Protein AF-A0A8T0D0M8-F1 (afdb_monomer_lite)

Sequence (121 aa):
MITVATAIHWFNIPTPLPNRSSASPEGVIAVWTYKDMMGVNPEVEQVSRRLHEICRPYWKPGVQYAFEEYRNLPFPFESVGLGCEGQTVEPEMPKEMSLETFLGVQRTSSGGQAEWLGPVD

Radius of gyration: 16.68 Å; chains: 1; bounding box: 33×36×47 Å

Foldseek 3Di:
DAEAELCPLVDPADVVRPPDDPADPPDDYYYWYDAQDDCDDPVVVVVSVVLCVQLVVQDDPSCVCRNVGVLQPNFPDDDPPQATRNGHDDDDDDDDDDPVVVVVVVCVDSSNVCVVVDHDD

Structure (mmCIF, N/CA/C/O backbone):
data_AF-A0A8T0D0M8-F1
#
_entry.id   AF-A0A8T0D0M8-F1
#
loop_
_atom_site.group_PDB
_atom_site.id
_atom_site.type_symbol
_atom_site.label_atom_id
_atom_site.label_alt_id
_atom_site.label_comp_id
_atom_site.label_asym_id
_atom_site.label_entity_id
_atom_site.label_seq_id
_atom_site.pdbx_PDB_ins_code
_atom_site.Cartn_x
_atom_site.Cartn_y
_atom_site.Cartn_z
_atom_site.occupancy
_atom_site.B_iso_or_equiv
_atom_site.auth_seq_id
_atom_site.auth_comp_id
_atom_site.auth_asym_id
_atom_site.auth_atom_id
_atom_site.pdbx_PDB_model_num
ATOM 1 N N . MET A 1 1 ? -2.250 5.457 20.141 1.00 84.44 1 MET A N 1
ATOM 2 C CA . MET A 1 1 ? -2.429 5.253 18.690 1.00 84.44 1 MET A CA 1
ATOM 3 C C . MET A 1 1 ? -1.620 4.041 18.273 1.00 84.44 1 MET A C 1
ATOM 5 O O . MET A 1 1 ? -0.484 3.920 18.716 1.00 84.44 1 MET A O 1
ATOM 9 N N . ILE A 1 2 ? -2.204 3.160 17.466 1.00 88.81 2 ILE A N 1
ATOM 10 C CA . ILE A 1 2 ? -1.535 2.013 16.845 1.00 88.81 2 ILE A CA 1
ATOM 11 C C . ILE A 1 2 ? -1.495 2.271 15.341 1.00 88.81 2 ILE A C 1
ATOM 13 O O . ILE A 1 2 ? -2.513 2.626 14.753 1.00 88.81 2 ILE A O 1
ATOM 17 N N . THR A 1 3 ? -0.336 2.098 14.715 1.00 92.00 3 THR A N 1
ATOM 18 C CA . THR A 1 3 ? -0.179 2.227 13.264 1.00 92.00 3 THR A CA 1
ATOM 19 C C . THR A 1 3 ? 0.399 0.943 12.689 1.00 92.00 3 THR A C 1
ATOM 21 O O . THR A 1 3 ? 1.378 0.407 13.203 1.00 92.00 3 THR A O 1
ATOM 24 N N . VAL A 1 4 ? -0.202 0.448 11.608 1.00 92.62 4 VAL A N 1
ATOM 25 C CA . VAL A 1 4 ? 0.324 -0.682 10.837 1.00 92.62 4 VAL A CA 1
ATOM 26 C C . VAL A 1 4 ? 0.531 -0.220 9.400 1.00 92.62 4 VAL A C 1
ATOM 28 O O . VAL A 1 4 ? -0.405 -0.158 8.604 1.00 92.62 4 VAL A O 1
ATOM 31 N N . ALA A 1 5 ? 1.774 0.136 9.088 1.00 92.88 5 ALA A N 1
ATOM 32 C CA . ALA A 1 5 ? 2.194 0.588 7.769 1.00 92.88 5 ALA A CA 1
ATOM 33 C C . ALA A 1 5 ? 2.628 -0.617 6.931 1.00 92.88 5 ALA A C 1
ATOM 35 O O . ALA A 1 5 ? 3.617 -1.266 7.261 1.00 92.88 5 ALA A O 1
ATOM 36 N N . THR A 1 6 ? 1.855 -0.937 5.891 1.00 91.75 6 THR A N 1
ATOM 37 C CA . THR A 1 6 ? 2.174 -1.916 4.834 1.00 91.75 6 THR A CA 1
ATOM 38 C C . THR A 1 6 ? 2.486 -3.332 5.331 1.00 91.75 6 THR A C 1
ATOM 40 O O . THR A 1 6 ? 3.120 -4.098 4.616 1.00 91.75 6 THR A O 1
ATOM 43 N N . ALA A 1 7 ? 2.082 -3.691 6.555 1.00 91.25 7 ALA A N 1
ATOM 44 C CA . ALA A 1 7 ? 2.517 -4.940 7.187 1.00 91.25 7 ALA A CA 1
ATOM 45 C C . ALA A 1 7 ? 1.388 -5.828 7.718 1.00 91.25 7 ALA A C 1
ATOM 47 O O . ALA A 1 7 ? 1.655 -6.964 8.104 1.00 91.25 7 ALA A O 1
ATOM 48 N N . ILE A 1 8 ? 0.135 -5.353 7.738 1.00 89.81 8 ILE A N 1
ATOM 49 C CA . ILE A 1 8 ? -0.949 -6.094 8.403 1.00 89.81 8 ILE A CA 1
ATOM 50 C C . ILE A 1 8 ? -1.164 -7.477 7.780 1.00 89.81 8 ILE A C 1
ATOM 52 O O . ILE A 1 8 ? -1.449 -8.434 8.487 1.00 89.81 8 ILE A O 1
ATOM 56 N N . HIS A 1 9 ? -0.916 -7.606 6.477 1.00 87.44 9 HIS A N 1
ATOM 57 C CA . HIS A 1 9 ? -1.024 -8.854 5.731 1.00 87.44 9 HIS A CA 1
ATOM 58 C C . HIS A 1 9 ? -0.011 -9.943 6.132 1.00 87.44 9 HIS A C 1
ATOM 60 O O . HIS A 1 9 ? -0.176 -11.098 5.740 1.00 87.44 9 HIS A O 1
ATOM 66 N N . TRP A 1 10 ? 1.029 -9.606 6.904 1.00 87.12 10 TRP A N 1
ATOM 67 C CA . TRP A 1 10 ? 1.948 -10.588 7.490 1.00 87.12 10 TRP A CA 1
ATOM 68 C C . TRP A 1 10 ? 1.446 -11.157 8.815 1.00 87.12 10 TRP A C 1
ATOM 70 O O . TRP A 1 10 ? 1.994 -12.147 9.301 1.00 87.12 10 TRP A O 1
ATOM 80 N N . PHE A 1 11 ? 0.451 -10.523 9.437 1.00 86.25 11 PHE A N 1
ATOM 81 C CA . PHE A 1 11 ? -0.036 -10.946 10.740 1.00 86.25 11 PHE A CA 1
ATOM 82 C C . PHE A 1 11 ? -0.949 -12.157 10.577 1.00 86.25 11 PHE A C 1
ATOM 84 O O . PHE A 1 11 ? -1.693 -12.277 9.604 1.00 86.25 11 PHE A O 1
ATOM 91 N N . ASN A 1 12 ? -0.935 -13.041 11.573 1.00 77.62 12 ASN A N 1
ATOM 92 C CA . ASN A 1 12 ? -1.962 -14.065 11.692 1.00 77.62 12 ASN A CA 1
ATOM 93 C C . ASN A 1 12 ? -3.242 -13.399 12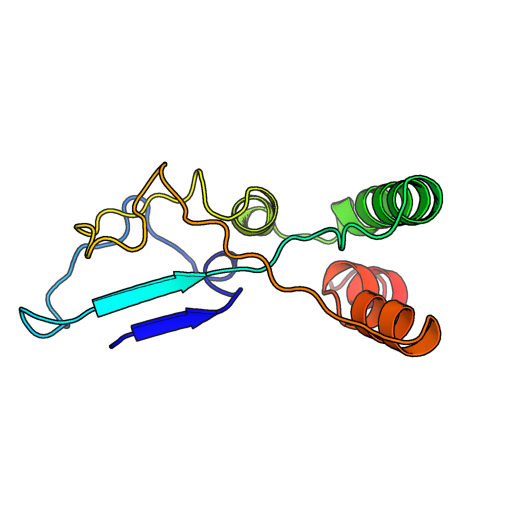.210 1.00 77.62 12 ASN A C 1
ATOM 95 O O . ASN A 1 12 ? -3.507 -13.409 13.410 1.00 77.62 12 ASN A O 1
ATOM 99 N N . ILE A 1 13 ? -3.963 -12.725 11.315 1.00 67.88 13 ILE A N 1
ATOM 100 C CA . ILE A 1 13 ? -5.195 -12.002 11.619 1.00 67.88 13 ILE A CA 1
ATOM 101 C C . ILE A 1 13 ? -6.300 -13.035 11.875 1.00 67.88 13 ILE A C 1
ATOM 103 O O . ILE A 1 13 ? -6.735 -13.689 10.925 1.00 67.88 13 ILE A O 1
ATOM 107 N N . PRO A 1 14 ? -6.798 -13.199 13.117 1.00 65.44 14 PRO A N 1
ATOM 108 C CA . PRO A 1 14 ? -8.043 -13.923 13.318 1.00 65.44 14 PRO A CA 1
ATOM 109 C C . PRO A 1 14 ? -9.136 -13.152 12.577 1.00 65.44 14 PRO A C 1
ATOM 111 O O . PRO A 1 14 ? -9.169 -11.926 12.654 1.00 65.44 14 PRO A O 1
ATOM 114 N N . THR A 1 15 ? -10.008 -13.837 11.844 1.00 61.12 15 THR A N 1
ATOM 115 C CA . THR A 1 15 ? -11.163 -13.201 11.200 1.00 61.12 15 THR A CA 1
ATOM 116 C C . THR A 1 15 ? -12.425 -13.512 12.013 1.00 61.12 15 THR A C 1
ATOM 118 O O . THR A 1 15 ? -12.747 -14.694 12.157 1.00 61.12 15 THR A O 1
ATOM 121 N N . PRO A 1 16 ? -13.144 -12.500 12.545 1.00 61.84 16 PRO A N 1
ATOM 122 C CA . PRO A 1 16 ? -12.819 -11.066 12.528 1.00 61.84 16 PRO A CA 1
ATOM 123 C C . PRO A 1 16 ? -11.691 -10.694 13.509 1.00 61.84 16 PRO A C 1
ATOM 125 O O . PRO A 1 16 ? -11.490 -11.378 14.519 1.00 61.84 16 PRO A O 1
ATOM 128 N N . LEU A 1 17 ? -10.979 -9.591 13.218 1.00 67.31 17 LEU A N 1
ATOM 129 C CA . LEU A 1 17 ? -9.958 -9.037 14.115 1.00 67.31 17 LEU A CA 1
ATOM 130 C C . LEU A 1 17 ? -10.574 -8.863 15.511 1.00 67.31 17 LEU A C 1
ATOM 132 O O . LEU A 1 17 ? -11.658 -8.286 15.626 1.00 67.31 17 LEU A O 1
ATOM 136 N N . PRO A 1 18 ? -9.931 -9.349 16.584 1.00 62.25 18 PRO A N 1
ATOM 137 C CA . PRO A 1 18 ? -10.496 -9.197 17.911 1.00 62.25 18 PRO A CA 1
ATOM 138 C C . PRO A 1 18 ? -10.603 -7.705 18.241 1.00 62.25 18 PRO A C 1
ATOM 140 O O . PRO A 1 18 ? -9.595 -7.008 18.334 1.00 62.25 18 PRO A O 1
ATOM 143 N N . ASN A 1 19 ? -11.826 -7.231 18.478 1.00 61.25 19 ASN A N 1
ATOM 144 C CA . ASN A 1 19 ? -12.131 -5.885 18.971 1.00 61.25 19 ASN A CA 1
ATOM 145 C C . ASN A 1 19 ? -11.707 -5.702 20.449 1.00 61.25 19 ASN A C 1
ATOM 147 O O . ASN A 1 19 ? -12.442 -5.160 21.268 1.00 61.25 19 ASN A O 1
ATOM 151 N N . ARG A 1 20 ? -10.569 -6.258 20.876 1.00 61.12 20 ARG A N 1
ATOM 152 C CA . ARG A 1 20 ? -10.304 -6.467 22.304 1.00 61.12 20 ARG A CA 1
ATOM 153 C C . ARG A 1 20 ? -9.480 -5.358 22.952 1.00 61.12 20 ARG A C 1
ATOM 155 O O . ARG A 1 20 ? -8.265 -5.302 22.812 1.00 61.12 20 ARG A O 1
ATOM 162 N N . SER A 1 21 ? -10.192 -4.558 23.749 1.00 52.94 21 SER A N 1
ATOM 163 C CA . SER A 1 21 ? -10.025 -4.303 25.199 1.00 52.94 21 SER A CA 1
ATOM 164 C C . SER A 1 21 ? -8.699 -3.803 25.793 1.00 52.94 21 SER A C 1
ATOM 166 O O . SER A 1 21 ? -8.715 -3.401 26.953 1.00 52.94 21 SER A O 1
ATOM 168 N N . SER A 1 22 ? -7.562 -3.845 25.094 1.00 56.50 22 SER A N 1
ATOM 169 C CA . SER A 1 22 ? -6.278 -3.321 25.603 1.00 56.50 22 SER A CA 1
ATOM 170 C C . SER A 1 22 ? -5.980 -1.893 25.143 1.00 56.50 22 SER A C 1
ATOM 172 O O . SER A 1 22 ? -5.085 -1.243 25.684 1.00 56.50 22 SER A O 1
ATOM 174 N N . ALA A 1 23 ? -6.730 -1.390 24.161 1.00 60.41 23 ALA A N 1
ATOM 175 C CA . ALA A 1 23 ? -6.710 0.013 23.795 1.00 60.41 23 ALA A CA 1
ATOM 176 C C . ALA A 1 23 ? -7.520 0.825 24.816 1.00 60.41 23 ALA A C 1
ATOM 178 O O . ALA A 1 23 ? -8.576 0.392 25.276 1.00 60.41 23 ALA A O 1
ATOM 179 N N . SER A 1 24 ? -7.018 2.017 25.151 1.00 65.94 24 SER A N 1
ATOM 180 C CA . SER A 1 24 ? -7.812 3.060 25.812 1.00 65.94 24 SER A CA 1
ATOM 181 C C . SER A 1 24 ? -9.166 3.220 25.096 1.00 65.94 24 SER A C 1
ATOM 183 O O . SER A 1 24 ? -9.193 3.044 23.875 1.00 65.94 24 SER A O 1
ATOM 185 N N . PRO A 1 25 ? -10.258 3.593 25.792 1.00 70.12 25 PRO A N 1
ATOM 186 C CA . PRO A 1 25 ? -11.563 3.865 25.175 1.00 70.12 25 PRO A CA 1
ATOM 187 C C . PRO A 1 25 ? -11.519 4.802 23.953 1.00 70.12 25 PRO A C 1
ATOM 189 O O . PRO A 1 25 ? -12.397 4.734 23.104 1.00 70.12 25 PRO A O 1
ATOM 192 N N . GLU A 1 26 ? -10.481 5.637 23.840 1.00 78.69 26 GLU A N 1
ATOM 193 C CA . GLU A 1 26 ? -10.262 6.596 22.742 1.00 78.69 26 GLU A CA 1
ATOM 194 C C . GLU A 1 26 ? -9.085 6.206 21.818 1.00 78.69 26 GLU A C 1
ATOM 196 O O . GLU A 1 26 ? -8.520 7.022 21.089 1.00 78.69 26 GLU A O 1
ATOM 201 N N . GLY A 1 27 ? -8.622 4.958 21.888 1.00 85.06 27 GLY A N 1
ATOM 202 C CA . GLY A 1 27 ? -7.477 4.488 21.121 1.00 85.06 27 GLY A CA 1
ATOM 203 C C . GLY A 1 27 ? -7.775 4.382 19.624 1.00 85.06 27 GLY A C 1
ATOM 204 O O . GLY A 1 27 ? -8.624 3.604 19.212 1.00 85.06 27 GLY A O 1
ATOM 205 N N . VAL A 1 28 ? -7.004 5.095 18.798 1.00 88.50 28 VAL A N 1
ATOM 206 C CA . VAL A 1 28 ? -7.074 4.986 17.329 1.00 88.50 28 VAL A CA 1
ATOM 207 C C . VAL A 1 28 ? -6.111 3.919 16.808 1.00 88.50 28 VAL A C 1
ATOM 209 O O . VAL A 1 28 ? -4.935 3.900 17.199 1.00 88.50 28 VAL A O 1
ATOM 212 N N . ILE A 1 29 ? -6.595 3.083 15.887 1.00 89.69 29 ILE A N 1
ATOM 213 C CA . ILE A 1 29 ? -5.786 2.220 15.023 1.00 89.69 29 ILE A CA 1
ATOM 214 C C . ILE A 1 29 ? -5.865 2.717 13.575 1.00 89.69 29 ILE A C 1
ATOM 216 O O . ILE A 1 29 ? -6.949 2.959 13.056 1.00 89.69 29 ILE A O 1
ATOM 220 N N . ALA A 1 30 ? -4.712 2.863 12.927 1.00 92.56 30 ALA A N 1
ATOM 221 C CA . ALA A 1 30 ? -4.606 3.227 11.520 1.00 92.56 30 ALA A CA 1
ATOM 222 C C . ALA A 1 30 ? -3.808 2.160 10.766 1.00 92.56 30 ALA A C 1
ATOM 224 O O . ALA A 1 30 ? -2.673 1.839 11.126 1.00 92.56 30 ALA A O 1
ATOM 225 N N . VAL A 1 31 ? -4.399 1.621 9.705 1.00 94.00 31 VAL A N 1
ATOM 226 C CA . VAL A 1 31 ? -3.786 0.615 8.836 1.00 94.00 31 VAL A CA 1
ATOM 227 C C . VAL A 1 31 ? -3.745 1.191 7.435 1.00 94.00 31 VAL A C 1
ATOM 229 O O . VAL A 1 31 ? -4.759 1.672 6.941 1.00 94.00 31 VAL A O 1
ATOM 232 N N . TRP A 1 32 ? -2.577 1.175 6.802 1.00 94.75 32 TRP A N 1
ATOM 233 C CA . TRP A 1 32 ? -2.417 1.791 5.489 1.00 94.75 32 TRP A CA 1
ATOM 234 C C . TRP A 1 32 ? -1.373 1.070 4.648 1.00 94.75 32 TRP A C 1
ATOM 236 O O . TRP A 1 32 ? -0.473 0.406 5.168 1.00 94.75 32 TRP A O 1
ATOM 246 N N . THR A 1 33 ? -1.523 1.170 3.334 1.00 94.12 33 THR A N 1
ATOM 247 C CA . THR A 1 33 ? -0.558 0.689 2.348 1.00 94.12 33 THR A CA 1
ATOM 248 C C . THR A 1 33 ? -0.372 1.741 1.263 1.00 94.12 33 THR A C 1
ATOM 250 O O . THR A 1 33 ? -1.121 2.713 1.197 1.00 94.12 33 THR A O 1
ATOM 253 N N . TYR A 1 34 ? 0.636 1.550 0.426 1.00 90.94 34 TYR A N 1
ATOM 254 C CA . TYR A 1 34 ? 0.746 2.210 -0.867 1.00 90.94 34 TYR A CA 1
ATOM 255 C C . TYR A 1 34 ? 0.303 1.251 -1.979 1.00 90.94 34 TYR A C 1
ATOM 257 O O . TYR A 1 34 ? 0.200 0.041 -1.753 1.00 90.94 34 TYR A O 1
ATOM 265 N N . LYS A 1 35 ? 0.037 1.799 -3.171 1.00 88.19 35 LYS A N 1
ATOM 266 C CA . LYS A 1 35 ? -0.294 1.015 -4.367 1.00 88.19 35 LYS A CA 1
ATOM 267 C C . LYS A 1 35 ? 0.894 0.159 -4.785 1.00 88.19 35 LYS A C 1
ATOM 269 O O . LYS A 1 35 ? 2.025 0.638 -4.794 1.00 88.19 35 LYS A O 1
ATOM 274 N N . ASP A 1 36 ? 0.610 -1.077 -5.174 1.00 84.38 36 ASP A N 1
ATOM 275 C CA . ASP A 1 36 ? 1.620 -2.008 -5.680 1.00 84.38 36 ASP A CA 1
ATOM 276 C C . ASP A 1 36 ? 2.317 -1.481 -6.946 1.00 84.38 36 ASP A C 1
ATOM 278 O O . ASP A 1 36 ? 3.536 -1.552 -7.082 1.00 84.38 36 ASP A O 1
ATOM 282 N N . MET A 1 37 ? 1.550 -0.862 -7.848 1.00 86.94 37 MET A N 1
ATOM 283 C CA . MET A 1 37 ? 2.074 -0.286 -9.084 1.00 86.94 37 MET A CA 1
ATOM 284 C C . MET A 1 37 ? 2.132 1.237 -8.997 1.00 86.94 37 MET A C 1
ATOM 286 O O . MET A 1 37 ? 1.118 1.909 -8.800 1.00 86.94 37 MET A O 1
ATOM 290 N N . MET A 1 38 ? 3.329 1.788 -9.204 1.00 85.75 38 MET A N 1
ATOM 291 C CA . MET A 1 38 ? 3.511 3.223 -9.406 1.00 85.75 38 MET A CA 1
ATOM 292 C C . MET A 1 38 ? 2.978 3.584 -10.798 1.00 85.75 38 MET A C 1
ATOM 294 O O . MET A 1 38 ? 3.531 3.143 -11.806 1.00 85.75 38 MET A O 1
ATOM 298 N N . GLY A 1 39 ? 1.890 4.352 -10.863 1.00 86.94 39 GLY A N 1
ATOM 299 C CA . GLY A 1 39 ? 1.347 4.861 -12.125 1.00 86.94 39 GLY A CA 1
ATOM 300 C C . GLY A 1 39 ? 2.304 5.882 -12.738 1.00 86.94 39 GLY A C 1
ATOM 301 O O . GLY A 1 39 ? 2.388 7.008 -12.255 1.00 86.94 39 GLY A O 1
ATOM 302 N N . VAL A 1 40 ? 3.054 5.473 -13.766 1.00 90.69 40 VAL A N 1
ATOM 303 C CA . VAL A 1 40 ? 4.055 6.312 -14.453 1.00 90.69 40 VAL A CA 1
ATOM 304 C C . VAL A 1 40 ? 3.585 6.645 -15.868 1.00 90.69 40 VAL A C 1
ATOM 306 O O . VAL A 1 40 ? 3.356 7.806 -16.193 1.00 90.69 40 VAL A O 1
ATOM 309 N N . ASN A 1 41 ? 3.461 5.622 -16.715 1.00 92.44 41 ASN A N 1
ATOM 310 C CA . ASN A 1 41 ? 2.918 5.673 -18.072 1.00 92.44 41 ASN A CA 1
ATOM 311 C C . ASN A 1 41 ? 2.572 4.238 -18.539 1.00 92.44 41 ASN A C 1
ATOM 313 O O . ASN A 1 41 ? 3.006 3.272 -17.895 1.00 92.44 41 ASN A O 1
ATOM 317 N N . PRO A 1 42 ? 1.821 4.066 -19.645 1.00 94.88 42 PRO A N 1
ATOM 318 C CA . PRO A 1 42 ? 1.368 2.748 -20.095 1.00 94.88 42 PRO A CA 1
ATOM 319 C C . PRO A 1 42 ? 2.492 1.732 -20.357 1.00 94.88 42 PRO A C 1
ATOM 321 O O . PRO A 1 42 ? 2.321 0.543 -20.079 1.00 94.88 42 PRO A O 1
ATOM 324 N N . GLU A 1 43 ? 3.638 2.176 -20.875 1.00 94.12 43 GLU A N 1
ATOM 325 C CA . GLU A 1 43 ? 4.781 1.322 -21.202 1.00 94.12 43 GLU A CA 1
ATOM 326 C C . GLU A 1 43 ? 5.450 0.761 -19.941 1.00 94.12 43 GLU A C 1
ATOM 328 O O . GLU A 1 43 ? 5.690 -0.445 -19.841 1.00 94.12 43 GLU A O 1
ATOM 333 N N . VAL A 1 44 ? 5.713 1.616 -18.949 1.00 91.44 44 VAL A N 1
ATOM 334 C CA . VAL A 1 44 ? 6.290 1.204 -17.661 1.00 91.44 44 VAL A CA 1
ATOM 335 C C . VAL A 1 44 ? 5.316 0.302 -16.912 1.00 91.44 44 VAL A C 1
ATOM 337 O O . VAL A 1 44 ? 5.719 -0.732 -16.384 1.00 91.44 44 VAL A O 1
ATOM 340 N N . GLU A 1 45 ? 4.025 0.628 -16.917 1.00 91.69 45 GLU A N 1
ATOM 341 C CA . GLU A 1 45 ? 3.000 -0.208 -16.293 1.00 91.69 45 GLU A CA 1
ATOM 342 C C . GLU A 1 45 ? 2.916 -1.605 -16.916 1.00 91.69 45 GLU A C 1
ATOM 344 O O . GLU A 1 45 ? 2.717 -2.593 -16.207 1.00 91.69 45 GLU A O 1
ATOM 349 N N . GLN A 1 46 ? 3.083 -1.721 -18.237 1.00 94.25 46 GLN A N 1
ATOM 350 C CA . GLN A 1 46 ? 3.108 -3.018 -18.906 1.00 94.25 46 GLN A CA 1
ATOM 351 C C . GLN A 1 46 ? 4.276 -3.883 -18.416 1.00 94.25 46 GLN A C 1
ATOM 353 O O . GLN A 1 46 ? 4.090 -5.075 -18.155 1.00 94.25 46 GLN A O 1
ATOM 358 N N . VAL A 1 47 ? 5.463 -3.293 -18.263 1.00 92.44 47 VAL A N 1
ATOM 359 C CA . VAL A 1 47 ? 6.643 -3.995 -17.740 1.00 92.44 47 VAL A CA 1
ATOM 360 C C . VAL A 1 47 ? 6.447 -4.365 -16.268 1.00 92.44 47 VAL A C 1
ATOM 362 O O . VAL A 1 47 ? 6.710 -5.509 -15.895 1.00 92.44 47 VAL A O 1
ATOM 365 N N . SER A 1 48 ? 5.911 -3.456 -15.451 1.00 90.19 48 SER A N 1
ATOM 366 C CA . SER A 1 48 ? 5.599 -3.710 -14.038 1.00 90.19 48 SER A CA 1
ATOM 367 C C . SER A 1 48 ? 4.602 -4.857 -13.862 1.00 90.19 48 SER A C 1
ATOM 369 O O . SER A 1 48 ? 4.834 -5.734 -13.035 1.00 90.19 48 SER A O 1
ATOM 371 N N . ARG A 1 49 ? 3.547 -4.933 -14.689 1.00 91.94 49 ARG A N 1
ATOM 372 C CA . ARG A 1 49 ? 2.604 -6.069 -14.694 1.00 91.94 49 ARG A CA 1
ATOM 373 C C . ARG A 1 49 ? 3.285 -7.397 -15.018 1.00 91.94 49 ARG A C 1
ATOM 375 O O . ARG A 1 49 ? 2.973 -8.414 -14.408 1.00 91.94 49 ARG A O 1
ATOM 382 N N . ARG A 1 50 ? 4.230 -7.408 -15.962 1.00 92.69 50 ARG A N 1
ATOM 383 C CA . ARG A 1 50 ? 4.991 -8.622 -16.286 1.00 92.69 50 ARG A CA 1
ATOM 384 C C . ARG A 1 50 ? 5.866 -9.065 -15.113 1.00 92.69 50 ARG A C 1
ATOM 386 O O . ARG A 1 50 ? 5.894 -10.253 -14.812 1.00 92.69 50 ARG A O 1
ATOM 393 N N . LEU A 1 51 ? 6.554 -8.126 -14.462 1.00 89.19 51 LEU A N 1
ATOM 394 C CA . LEU A 1 51 ? 7.351 -8.409 -13.267 1.00 89.19 51 LEU A CA 1
ATOM 395 C C . LEU A 1 51 ? 6.471 -8.928 -12.120 1.00 89.19 51 LEU A C 1
ATOM 397 O O . LEU A 1 51 ? 6.829 -9.901 -11.468 1.00 89.19 51 LEU A O 1
ATOM 401 N N . HIS A 1 52 ? 5.293 -8.334 -11.923 1.00 90.19 52 HIS A N 1
ATOM 402 C CA . HIS A 1 52 ? 4.308 -8.777 -10.938 1.00 90.19 52 HIS A CA 1
ATOM 403 C C . HIS A 1 52 ? 3.922 -10.254 -11.141 1.00 90.19 52 HIS A C 1
ATOM 405 O O . HIS A 1 52 ? 4.009 -11.046 -10.207 1.00 90.19 52 HIS A O 1
ATOM 411 N N . GLU A 1 53 ? 3.581 -10.674 -12.366 1.00 91.88 53 GLU A N 1
ATOM 412 C CA . GLU A 1 53 ? 3.256 -12.086 -12.627 1.00 91.88 53 GLU A CA 1
ATOM 413 C C . GLU A 1 53 ? 4.444 -13.038 -12.412 1.00 91.88 53 GLU A C 1
ATOM 415 O O . GL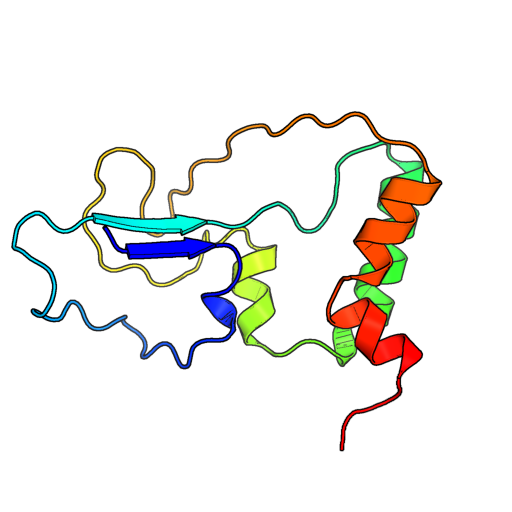U A 1 53 ? 4.237 -14.168 -11.973 1.00 91.88 53 GLU A O 1
ATOM 420 N N . ILE A 1 54 ? 5.681 -12.595 -12.670 1.00 91.31 54 ILE A N 1
ATOM 421 C CA . ILE A 1 54 ? 6.893 -13.384 -12.386 1.00 91.31 54 ILE A CA 1
ATOM 422 C C . ILE A 1 54 ? 7.087 -13.561 -10.873 1.00 91.31 54 ILE A C 1
ATOM 424 O O . ILE A 1 54 ? 7.391 -14.660 -10.417 1.00 91.31 54 ILE A O 1
ATOM 428 N N . CYS A 1 55 ? 6.858 -12.504 -10.091 1.00 89.06 55 CYS A N 1
ATOM 429 C CA . CYS A 1 55 ? 6.985 -12.514 -8.634 1.00 89.06 55 CYS A CA 1
ATOM 430 C C . CYS A 1 55 ? 5.854 -13.277 -7.921 1.00 89.06 55 CYS A C 1
ATOM 432 O O . CYS A 1 55 ? 6.008 -13.682 -6.766 1.00 89.06 55 CYS A O 1
ATOM 434 N N . ARG A 1 56 ? 4.717 -13.483 -8.593 1.00 89.50 56 ARG A N 1
ATOM 435 C CA . ARG A 1 56 ? 3.495 -14.051 -8.013 1.00 89.50 56 ARG A CA 1
ATOM 436 C C . ARG A 1 56 ? 3.669 -15.362 -7.239 1.00 89.50 56 ARG A C 1
ATOM 438 O O . ARG A 1 56 ? 3.074 -15.470 -6.165 1.00 89.50 56 ARG A O 1
ATOM 445 N N . PRO A 1 57 ? 4.460 -16.347 -7.706 1.00 89.88 57 PRO A N 1
ATOM 446 C CA . PRO A 1 57 ? 4.658 -17.603 -6.982 1.00 89.88 57 PRO A CA 1
ATOM 447 C C . PRO A 1 57 ? 5.353 -17.445 -5.622 1.00 89.88 57 PRO A C 1
ATOM 449 O O . PRO A 1 57 ? 5.256 -18.342 -4.791 1.00 89.88 57 PRO A O 1
ATOM 452 N N . TYR A 1 58 ? 6.046 -16.327 -5.385 1.00 86.38 58 TYR A N 1
ATOM 453 C CA . TYR A 1 58 ? 6.828 -16.097 -4.167 1.00 86.38 58 TYR A CA 1
ATOM 454 C C . TYR A 1 58 ? 6.041 -15.406 -3.050 1.00 86.38 58 TYR A C 1
ATOM 456 O O . TYR A 1 58 ? 6.543 -15.252 -1.934 1.00 86.38 58 TYR A O 1
ATOM 464 N N . TRP A 1 59 ? 4.812 -14.961 -3.315 1.00 87.38 59 TRP A N 1
ATOM 465 C CA . TRP A 1 59 ? 4.037 -14.243 -2.316 1.00 87.38 59 TRP A CA 1
ATOM 466 C C . TRP A 1 59 ? 3.215 -15.155 -1.416 1.00 87.38 59 TRP A C 1
ATOM 468 O O . TRP A 1 59 ? 2.592 -16.124 -1.848 1.00 87.38 59 TRP A O 1
ATOM 478 N N . LYS A 1 60 ? 3.140 -14.780 -0.136 1.00 85.31 60 LYS A N 1
ATOM 479 C CA . LYS A 1 60 ? 2.206 -15.408 0.801 1.00 85.31 60 LYS A CA 1
ATOM 480 C C . LYS A 1 60 ? 0.769 -14.970 0.489 1.00 85.31 60 LYS A C 1
ATOM 482 O O . LYS A 1 60 ? 0.573 -13.815 0.114 1.00 85.31 60 LYS A O 1
ATOM 487 N N . PRO A 1 61 ? -0.245 -15.817 0.753 1.00 83.88 61 PRO A N 1
ATOM 488 C CA . PRO A 1 61 ? -1.646 -15.507 0.450 1.00 83.88 61 PRO A CA 1
ATOM 489 C C . PRO A 1 61 ? -2.141 -14.160 0.997 1.00 83.88 61 PRO A C 1
ATOM 491 O O . PRO A 1 61 ? -2.915 -13.474 0.338 1.00 83.88 61 PRO A O 1
ATOM 494 N N . GLY A 1 62 ? -1.658 -13.743 2.174 1.00 86.12 62 GLY A N 1
ATOM 495 C CA . GLY A 1 62 ? -2.061 -12.480 2.795 1.00 86.12 62 GLY A CA 1
ATOM 496 C C . GLY A 1 62 ? -1.748 -11.234 1.959 1.00 86.12 62 GLY A C 1
ATOM 497 O O . GLY A 1 62 ? -2.457 -10.240 2.100 1.00 86.12 62 GLY A O 1
ATOM 498 N N . VAL A 1 63 ? -0.739 -11.273 1.071 1.00 89.88 63 VAL A N 1
ATOM 499 C CA . VAL A 1 63 ? -0.309 -10.103 0.277 1.00 89.88 63 VAL A CA 1
ATOM 500 C C . VAL A 1 63 ? -1.449 -9.509 -0.550 1.00 89.88 63 VAL A C 1
ATOM 502 O O . VAL A 1 63 ? -1.465 -8.306 -0.798 1.00 89.88 63 VAL A O 1
ATOM 505 N N . GLN A 1 64 ? -2.428 -10.337 -0.934 1.00 89.56 64 GLN A N 1
ATOM 506 C CA . GLN A 1 64 ? -3.567 -9.914 -1.738 1.00 89.56 64 GLN A CA 1
ATOM 507 C C . GLN A 1 64 ? -4.331 -8.765 -1.074 1.00 89.56 64 GLN A C 1
ATOM 509 O O . GLN A 1 64 ? -4.729 -7.833 -1.765 1.00 89.56 64 GLN A O 1
ATOM 514 N N . TYR A 1 65 ? -4.437 -8.749 0.260 1.00 91.50 65 TYR A N 1
ATOM 515 C CA . TYR A 1 65 ? -5.035 -7.620 0.970 1.00 91.50 65 TYR A CA 1
ATOM 516 C C . TYR A 1 65 ? -4.299 -6.306 0.695 1.00 91.50 65 TYR A C 1
ATOM 518 O O . TYR A 1 65 ? -4.949 -5.278 0.547 1.00 91.50 65 TYR A O 1
ATOM 526 N N . ALA A 1 66 ? -2.965 -6.314 0.621 1.00 91.94 66 ALA A N 1
ATOM 527 C CA . ALA A 1 66 ? -2.198 -5.107 0.317 1.00 91.94 66 ALA A CA 1
ATOM 528 C C . ALA A 1 66 ? -2.367 -4.672 -1.144 1.00 91.94 66 ALA A C 1
ATOM 530 O O . ALA A 1 66 ? -2.531 -3.482 -1.401 1.00 91.94 66 ALA A O 1
ATOM 531 N N . PHE A 1 67 ? -2.388 -5.617 -2.088 1.00 91.56 67 PHE A N 1
ATOM 532 C CA . PHE A 1 67 ? -2.602 -5.320 -3.511 1.00 91.56 67 PHE A CA 1
ATOM 533 C C . PHE A 1 67 ? -4.007 -4.810 -3.815 1.00 91.56 67 PHE A C 1
ATOM 535 O O . PHE A 1 67 ? -4.184 -3.956 -4.676 1.00 91.56 67 PHE A O 1
ATOM 542 N N . GLU A 1 68 ? -5.000 -5.274 -3.064 1.00 91.88 68 GLU A N 1
ATOM 543 C CA . GLU A 1 68 ? -6.368 -4.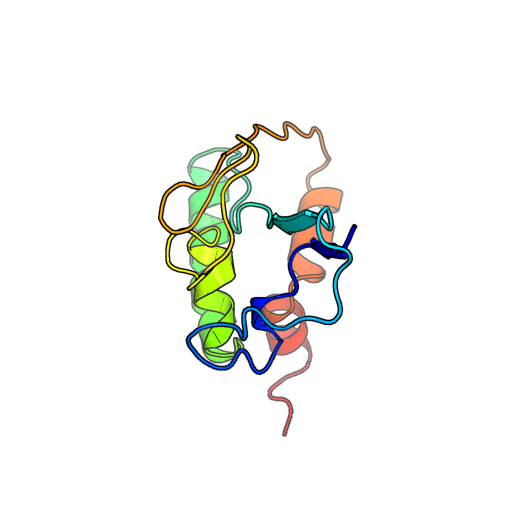756 -3.109 1.00 91.88 68 GLU A CA 1
ATOM 544 C C . GLU A 1 68 ? -6.541 -3.473 -2.278 1.00 91.88 68 GLU A C 1
ATOM 546 O O . GLU A 1 68 ? -7.664 -3.008 -2.075 1.00 91.88 68 GLU A O 1
ATOM 551 N N . GLU A 1 69 ? -5.435 -2.882 -1.812 1.00 92.56 69 GLU A N 1
ATOM 552 C CA . GLU A 1 69 ? -5.378 -1.631 -1.049 1.00 92.56 69 GLU A CA 1
ATOM 553 C C . GLU A 1 69 ? -6.218 -1.683 0.234 1.00 92.56 69 GLU A C 1
ATOM 555 O O . GLU A 1 69 ? -6.840 -0.705 0.635 1.00 92.56 69 GLU A O 1
ATOM 560 N N . TYR A 1 70 ? -6.261 -2.854 0.869 1.00 92.25 70 TYR A N 1
ATOM 561 C CA . TYR A 1 70 ? -7.042 -3.170 2.065 1.00 92.25 70 TYR A CA 1
ATOM 562 C C . TYR A 1 70 ? -8.559 -2.977 1.938 1.00 92.25 70 TYR A C 1
ATOM 564 O O . TYR A 1 70 ? -9.254 -3.039 2.949 1.00 92.25 70 TYR A O 1
ATOM 572 N N . ARG A 1 71 ? -9.108 -2.841 0.721 1.00 91.25 71 ARG A N 1
ATOM 573 C CA . ARG A 1 71 ? -10.562 -2.701 0.508 1.00 91.25 71 ARG A CA 1
ATOM 574 C C . ARG A 1 71 ? -11.360 -3.874 1.081 1.00 91.25 71 ARG A C 1
ATOM 576 O O . ARG A 1 71 ? -12.419 -3.663 1.661 1.00 91.25 71 ARG A O 1
ATOM 583 N N . ASN A 1 72 ? -10.818 -5.086 0.966 1.00 90.19 72 ASN A N 1
ATOM 584 C CA . ASN A 1 72 ? -11.450 -6.323 1.434 1.00 90.19 72 ASN A CA 1
ATOM 585 C C . ASN A 1 72 ? -10.903 -6.819 2.782 1.00 90.19 72 ASN A C 1
ATOM 587 O O . ASN A 1 72 ? -11.182 -7.950 3.174 1.00 90.19 72 ASN A O 1
ATOM 591 N N . LEU A 1 73 ? -10.086 -6.019 3.477 1.00 90.44 73 LEU A N 1
ATOM 592 C CA . LEU A 1 73 ? -9.537 -6.396 4.776 1.00 90.44 73 LEU A CA 1
ATOM 593 C C . LEU A 1 73 ? -10.651 -6.351 5.839 1.00 90.44 73 LEU A C 1
ATOM 595 O O . LEU A 1 73 ? -11.189 -5.268 6.068 1.00 90.44 73 LEU A O 1
ATOM 599 N N . PRO A 1 74 ? -10.955 -7.461 6.543 1.00 89.62 74 PRO A N 1
ATOM 600 C CA . PRO A 1 74 ? -11.893 -7.432 7.663 1.00 89.62 74 PRO A CA 1
ATOM 601 C C . PRO A 1 74 ? -11.383 -6.474 8.744 1.00 89.62 74 PRO A C 1
ATOM 603 O O . PRO A 1 74 ? -10.312 -6.696 9.318 1.00 89.62 74 PRO A O 1
ATOM 606 N N . PHE A 1 75 ? -12.126 -5.404 9.018 1.00 89.38 75 PHE A N 1
ATOM 607 C CA . PHE A 1 75 ? -11.672 -4.285 9.838 1.00 89.38 75 PHE A CA 1
ATOM 608 C C . PHE A 1 75 ? -12.816 -3.779 10.736 1.00 89.38 75 PHE A C 1
ATOM 610 O O . PHE A 1 75 ? -13.456 -2.769 10.443 1.00 89.38 75 PHE A O 1
ATOM 617 N N . PRO A 1 76 ? -13.064 -4.457 11.874 1.00 87.88 76 PRO A N 1
ATOM 618 C CA . PRO A 1 76 ? -14.238 -4.260 12.724 1.00 87.88 76 PRO A CA 1
ATOM 619 C C . PRO A 1 76 ? -14.076 -3.074 13.692 1.00 87.88 76 PRO A C 1
ATOM 621 O O . PRO A 1 76 ? -14.464 -3.159 14.859 1.00 87.88 76 PRO A O 1
ATOM 624 N N . PHE A 1 77 ? -13.452 -1.988 13.237 1.00 86.81 77 PHE A N 1
ATOM 625 C CA . PHE A 1 77 ? -13.263 -0.766 14.015 1.00 86.81 77 PHE A CA 1
ATOM 626 C C . PHE A 1 77 ? -14.160 0.343 13.472 1.00 86.81 77 PHE A C 1
ATOM 628 O O . PHE A 1 77 ? -14.350 0.475 12.263 1.00 86.81 77 PHE A O 1
ATOM 635 N N . GLU A 1 78 ? -14.706 1.149 14.379 1.00 88.62 78 GLU A N 1
ATOM 636 C CA . GLU A 1 78 ? -15.503 2.317 14.015 1.00 88.62 78 GLU A CA 1
ATOM 637 C C . GLU A 1 78 ? -14.638 3.349 13.276 1.00 88.62 78 GLU A C 1
ATOM 639 O O . GLU A 1 78 ? -13.478 3.578 13.631 1.00 88.62 78 GLU A O 1
ATOM 644 N N . SER A 1 79 ? -15.195 3.967 12.231 1.00 91.44 79 SER A N 1
ATOM 645 C CA . SER A 1 79 ? -14.470 4.989 11.477 1.00 91.44 79 SER A CA 1
ATOM 646 C C . SER A 1 79 ? -14.327 6.272 12.287 1.00 91.44 79 SER A C 1
ATOM 648 O O . SER A 1 79 ? -15.280 6.754 12.892 1.00 91.44 79 SER A O 1
ATOM 650 N N . VAL A 1 80 ? -13.157 6.896 12.180 1.00 90.56 80 VAL A N 1
ATOM 651 C CA . VAL A 1 80 ? -12.902 8.264 12.660 1.00 90.56 80 VAL A CA 1
ATOM 652 C C . VAL A 1 80 ? -12.980 9.305 11.532 1.00 90.56 80 VAL A C 1
ATOM 654 O O . VAL A 1 80 ? -12.468 10.411 11.670 1.00 90.56 80 VAL A O 1
ATOM 657 N N . GLY A 1 81 ? -13.577 8.949 10.386 1.00 90.69 81 GLY A N 1
ATOM 658 C CA . GLY A 1 81 ? -13.679 9.811 9.199 1.00 90.69 81 GLY A CA 1
ATOM 659 C C . GLY A 1 81 ? -12.526 9.670 8.198 1.00 90.69 81 GLY A C 1
ATOM 660 O O . GLY A 1 81 ? -12.495 10.385 7.201 1.00 90.69 81 GLY A O 1
ATOM 661 N N . LEU A 1 82 ? -11.595 8.737 8.432 1.00 89.81 82 LEU A N 1
ATOM 662 C CA . LEU A 1 82 ? -10.455 8.432 7.5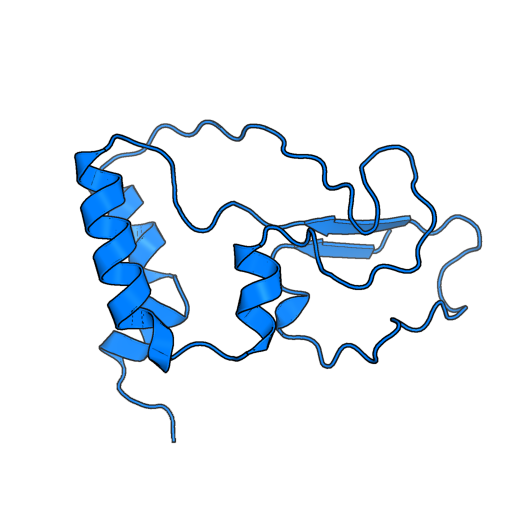55 1.00 89.81 82 LEU A CA 1
ATOM 663 C C . LEU A 1 82 ? -10.470 6.962 7.099 1.00 89.81 82 LEU A C 1
ATOM 665 O O . LEU A 1 82 ? -9.457 6.268 7.151 1.00 89.81 82 LEU A O 1
ATOM 669 N N . GLY A 1 83 ? -11.643 6.501 6.658 1.00 90.38 83 GLY A N 1
ATOM 670 C CA . GLY A 1 83 ? -11.873 5.163 6.109 1.00 90.38 83 GLY A CA 1
ATOM 671 C C . GLY A 1 83 ? -12.374 4.126 7.121 1.00 90.38 83 GLY A C 1
ATOM 672 O O . GLY A 1 83 ? -12.352 4.350 8.335 1.00 90.38 83 GLY A O 1
ATOM 673 N N . CYS A 1 84 ? -12.887 3.011 6.603 1.00 90.75 84 CYS A N 1
ATOM 674 C CA . CYS A 1 84 ? -13.311 1.811 7.331 1.00 90.75 84 CYS A CA 1
ATOM 675 C C . CYS A 1 84 ? -13.341 0.592 6.388 1.00 90.75 84 CYS A C 1
ATOM 677 O O . CYS A 1 84 ? -12.951 0.689 5.223 1.00 90.75 84 CYS A O 1
ATOM 679 N N . GLU A 1 85 ? -13.779 -0.565 6.892 1.00 90.56 85 GLU A N 1
ATOM 680 C CA . GLU A 1 85 ? -13.959 -1.777 6.084 1.00 90.56 85 GLU A CA 1
ATOM 681 C C . GLU A 1 85 ? -14.803 -1.498 4.826 1.00 90.56 85 GLU A C 1
ATOM 683 O O . GLU A 1 85 ? -15.883 -0.913 4.905 1.00 90.56 85 GLU A O 1
ATOM 688 N N . GLY A 1 86 ? -14.292 -1.880 3.650 1.00 89.62 86 GLY A N 1
ATOM 689 C CA . GLY A 1 86 ? -14.949 -1.638 2.360 1.00 89.62 86 GLY A CA 1
ATOM 690 C C . GLY A 1 86 ? -14.912 -0.187 1.855 1.00 89.62 86 GLY A C 1
ATOM 691 O O . GLY A 1 86 ? -15.286 0.061 0.710 1.00 89.62 86 GLY A O 1
ATOM 692 N N . GLN A 1 87 ? -14.454 0.773 2.665 1.00 91.12 87 GLN A N 1
ATOM 693 C CA . GLN A 1 87 ? -14.393 2.198 2.326 1.00 91.12 87 GLN A CA 1
ATOM 694 C C . GLN A 1 87 ? -13.024 2.769 2.693 1.00 91.12 87 GLN A C 1
ATOM 696 O O . GLN A 1 87 ? -12.846 3.429 3.719 1.00 91.12 87 GLN A O 1
ATOM 701 N N . THR A 1 88 ? -12.032 2.502 1.850 1.00 90.75 88 THR A N 1
ATOM 702 C CA . THR A 1 88 ? -10.677 3.029 2.025 1.00 90.75 88 THR A CA 1
ATOM 703 C C . THR A 1 88 ? -10.572 4.461 1.506 1.00 90.75 88 THR A C 1
ATOM 705 O O . THR A 1 88 ? -11.343 4.898 0.651 1.00 90.75 88 THR A O 1
ATOM 708 N N . VAL A 1 89 ? -9.614 5.214 2.046 1.00 91.69 89 VAL A N 1
ATOM 709 C CA . VAL A 1 89 ? -9.242 6.533 1.522 1.00 91.69 89 VAL A CA 1
ATOM 710 C C . VAL A 1 89 ? -7.990 6.356 0.672 1.00 91.69 89 VAL A C 1
ATOM 712 O O . VAL A 1 89 ? -7.023 5.749 1.126 1.00 91.69 89 VAL A O 1
ATOM 715 N N . GLU A 1 90 ? -8.002 6.906 -0.541 1.00 89.00 90 GLU A N 1
ATOM 716 C CA . GLU A 1 90 ? -6.880 6.854 -1.484 1.00 89.00 90 GLU A CA 1
ATOM 717 C C . GLU A 1 90 ? -6.216 8.235 -1.601 1.00 89.00 90 GLU A C 1
ATOM 719 O O . GLU A 1 90 ? -6.532 8.997 -2.516 1.00 89.00 90 GLU A O 1
ATOM 724 N N . PRO A 1 91 ? -5.319 8.614 -0.673 1.00 86.31 91 PRO A N 1
ATOM 725 C CA . PRO A 1 91 ? -4.556 9.842 -0.829 1.00 86.31 91 PRO A CA 1
ATOM 726 C C . PRO A 1 91 ? -3.571 9.706 -1.995 1.00 86.31 91 PRO A C 1
ATOM 728 O O . PRO A 1 91 ? -2.861 8.705 -2.123 1.00 86.31 91 PRO A O 1
ATOM 731 N N . GLU A 1 92 ? -3.480 10.742 -2.825 1.00 87.62 92 GLU A N 1
ATOM 732 C CA . GLU A 1 92 ? -2.429 10.825 -3.834 1.00 87.62 92 GLU A CA 1
ATOM 733 C C . GLU A 1 92 ? -1.067 11.055 -3.166 1.00 87.62 92 GLU A C 1
ATOM 735 O O . GLU A 1 92 ? -0.913 11.905 -2.288 1.00 87.62 92 GLU A O 1
ATOM 740 N N . MET A 1 93 ? -0.058 10.306 -3.610 1.00 89.50 93 MET A N 1
ATOM 741 C CA . MET A 1 93 ? 1.328 10.459 -3.162 1.00 89.50 93 MET A CA 1
ATOM 742 C C . MET A 1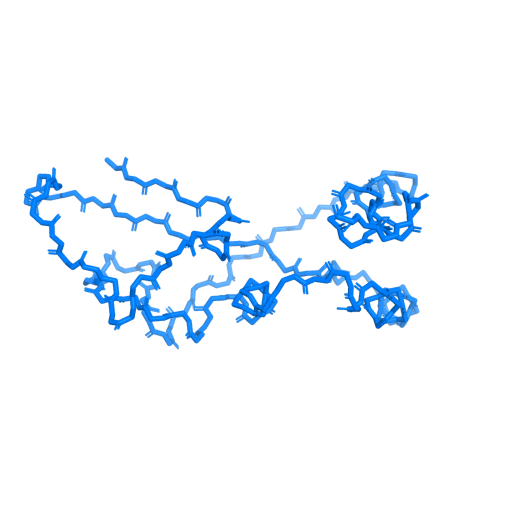 93 ? 2.251 10.657 -4.369 1.00 89.50 93 MET A C 1
ATOM 744 O O . MET A 1 93 ? 2.978 9.733 -4.747 1.00 89.50 93 MET A O 1
ATOM 748 N N . PRO A 1 94 ? 2.219 11.836 -5.016 1.00 90.94 94 PRO A N 1
ATOM 749 C CA . PRO A 1 94 ? 3.081 12.108 -6.155 1.00 90.94 94 PRO A CA 1
ATOM 750 C C . PRO A 1 94 ? 4.551 12.076 -5.731 1.00 90.94 94 PRO A C 1
ATOM 752 O O . PRO A 1 94 ? 4.934 12.579 -4.669 1.00 90.94 94 PRO A O 1
ATOM 755 N N . LYS A 1 95 ? 5.394 11.488 -6.580 1.00 90.75 95 LYS A N 1
ATOM 756 C CA . LYS A 1 95 ? 6.831 11.393 -6.335 1.00 90.75 95 LYS A CA 1
ATOM 757 C C . LYS A 1 95 ? 7.613 11.515 -7.634 1.00 90.75 95 LYS A C 1
ATOM 759 O O . LYS A 1 95 ? 7.425 10.727 -8.552 1.00 90.75 95 LYS A O 1
ATOM 764 N N . GLU A 1 96 ? 8.554 12.450 -7.661 1.00 93.81 96 GLU A N 1
ATOM 765 C CA . GLU A 1 96 ? 9.583 12.513 -8.697 1.00 93.81 96 GLU A CA 1
ATOM 766 C C . GLU A 1 96 ? 10.802 11.689 -8.270 1.00 93.81 96 GLU A C 1
ATOM 768 O O . GLU A 1 96 ? 11.267 11.778 -7.125 1.00 93.81 96 GLU A O 1
ATOM 773 N N . MET A 1 97 ? 11.312 10.862 -9.182 1.00 93.62 97 MET A N 1
ATOM 774 C CA . MET A 1 97 ? 12.515 10.064 -8.962 1.00 93.62 97 MET A CA 1
ATOM 775 C C . MET A 1 97 ? 13.187 9.674 -10.281 1.00 93.62 97 MET A C 1
ATOM 777 O O . MET A 1 97 ? 12.565 9.691 -11.341 1.00 93.62 97 MET A O 1
ATOM 781 N N . SER A 1 98 ? 14.468 9.308 -10.209 1.00 95.12 98 SER A N 1
ATOM 782 C CA . SER A 1 98 ? 15.204 8.775 -11.361 1.00 95.12 98 SER A CA 1
ATOM 783 C C . SER A 1 98 ? 14.800 7.327 -11.669 1.00 95.12 98 SER A C 1
ATOM 785 O O . SER A 1 98 ? 14.317 6.617 -10.784 1.00 95.12 98 SER A O 1
ATOM 787 N N . LEU A 1 99 ? 15.075 6.856 -12.892 1.00 91.12 99 LEU A N 1
ATOM 788 C CA . LEU A 1 99 ? 14.883 5.447 -13.261 1.00 91.12 99 LEU A CA 1
ATOM 789 C C . LEU A 1 99 ? 15.670 4.501 -12.340 1.00 91.12 99 LEU A C 1
ATOM 791 O O . LEU A 1 99 ? 15.142 3.481 -11.914 1.00 91.12 99 LEU A O 1
ATOM 795 N N . GLU A 1 100 ? 16.904 4.857 -11.982 1.00 93.44 100 GLU A N 1
ATOM 796 C CA . GLU A 1 100 ? 17.722 4.049 -11.070 1.00 93.44 100 GLU A CA 1
ATOM 797 C C . GLU A 1 100 ? 17.092 3.935 -9.683 1.00 93.44 100 GLU A C 1
ATOM 799 O O . GLU A 1 100 ? 17.067 2.859 -9.086 1.00 93.44 100 GLU A O 1
ATOM 804 N N . THR A 1 101 ? 16.521 5.032 -9.181 1.00 92.19 101 THR A N 1
ATOM 805 C CA . THR A 1 101 ? 15.785 5.025 -7.914 1.00 92.19 101 THR A CA 1
ATOM 806 C C . THR A 1 101 ? 14.538 4.152 -8.012 1.00 92.19 101 THR A C 1
ATOM 808 O O . THR A 1 101 ? 14.303 3.346 -7.116 1.00 92.19 101 THR A O 1
ATOM 811 N N . PHE A 1 102 ? 13.780 4.259 -9.106 1.00 90.69 102 PHE A N 1
ATOM 812 C CA . PHE A 1 102 ? 12.603 3.428 -9.359 1.00 90.69 102 PHE A CA 1
ATOM 813 C C . PHE A 1 102 ? 12.957 1.934 -9.374 1.00 90.69 102 PHE A C 1
ATOM 815 O O . PHE A 1 102 ? 12.365 1.146 -8.640 1.00 90.69 102 PHE A O 1
ATOM 822 N N . LEU A 1 103 ? 13.988 1.540 -10.126 1.00 89.50 103 LEU A N 1
ATOM 823 C CA . LEU A 1 103 ? 14.478 0.159 -10.141 1.00 89.50 103 LEU A CA 1
ATOM 824 C C . LEU A 1 103 ? 14.990 -0.283 -8.764 1.00 89.50 103 LEU A C 1
ATOM 826 O O . LEU A 1 103 ? 14.814 -1.436 -8.379 1.00 89.50 103 LEU A O 1
ATOM 830 N N . GLY A 1 104 ? 15.601 0.630 -8.006 1.00 90.00 104 GLY A N 1
ATOM 831 C CA . GLY A 1 104 ? 15.976 0.412 -6.612 1.00 90.00 104 GLY A CA 1
ATOM 832 C C . GLY A 1 104 ? 14.783 0.024 -5.739 1.00 90.00 104 GLY A C 1
ATOM 833 O O . GLY A 1 104 ? 14.880 -0.957 -5.009 1.00 90.00 104 GLY A O 1
ATOM 834 N N . VAL A 1 105 ? 13.653 0.728 -5.862 1.00 88.19 105 VAL A N 1
ATOM 835 C CA . VAL A 1 105 ? 12.412 0.394 -5.143 1.00 88.19 105 VAL A CA 1
ATOM 836 C C . VAL A 1 105 ? 11.885 -0.980 -5.558 1.00 88.19 105 VAL A C 1
ATOM 838 O O . VAL A 1 105 ? 11.560 -1.792 -4.699 1.00 88.19 105 VAL A O 1
ATOM 841 N N . GLN A 1 106 ? 11.879 -1.310 -6.851 1.00 86.50 106 GLN A N 1
ATOM 842 C CA . GLN A 1 106 ? 11.401 -2.629 -7.290 1.00 86.50 106 GLN A CA 1
ATOM 843 C C . GLN A 1 106 ? 12.219 -3.785 -6.682 1.00 86.50 106 GLN A C 1
ATOM 845 O O . GLN A 1 106 ? 11.663 -4.832 -6.342 1.00 86.50 106 GLN A O 1
ATOM 850 N N . ARG A 1 107 ? 13.528 -3.587 -6.469 1.00 86.31 107 ARG A N 1
ATOM 851 C CA . ARG A 1 107 ? 14.427 -4.580 -5.847 1.00 86.31 107 AR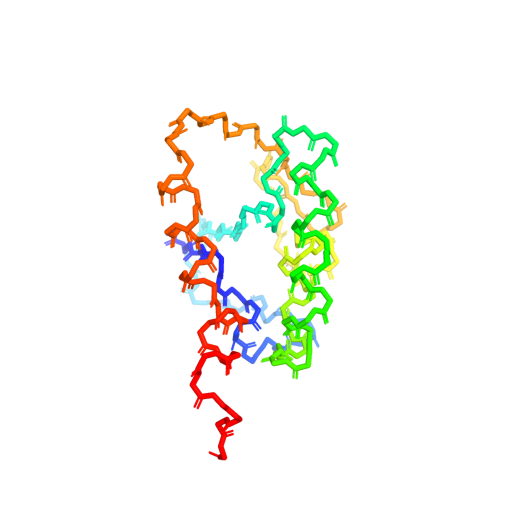G A CA 1
ATOM 852 C C . ARG A 1 107 ? 14.215 -4.764 -4.342 1.00 86.31 107 ARG A C 1
ATOM 854 O O . ARG A 1 107 ? 14.685 -5.761 -3.800 1.00 86.31 107 ARG A O 1
ATOM 861 N N . THR A 1 108 ? 13.549 -3.836 -3.652 1.00 85.69 108 THR A N 1
ATOM 862 C CA . THR A 1 108 ? 13.227 -4.005 -2.224 1.00 85.69 108 THR A CA 1
ATOM 863 C C . THR A 1 108 ? 11.941 -4.794 -1.998 1.00 85.69 108 THR A C 1
ATOM 865 O O . THR A 1 108 ? 11.665 -5.178 -0.862 1.00 85.69 108 THR A O 1
ATOM 868 N N . SER A 1 109 ? 11.163 -5.062 -3.054 1.00 82.81 109 SER A N 1
ATOM 869 C CA . SER A 1 109 ? 9.957 -5.883 -2.953 1.00 82.81 109 SER A CA 1
ATOM 870 C C . SER A 1 109 ? 10.297 -7.308 -2.507 1.00 82.81 109 SER A C 1
ATOM 872 O O . SER A 1 109 ? 11.290 -7.895 -2.941 1.00 82.81 109 SER A O 1
ATOM 874 N N . SER A 1 110 ? 9.449 -7.893 -1.659 1.00 78.19 110 SER A N 1
ATOM 875 C CA . SER A 1 110 ? 9.622 -9.275 -1.189 1.00 78.19 110 SER A CA 1
ATOM 876 C C . SER A 1 110 ? 9.602 -10.287 -2.340 1.00 78.19 110 SER A C 1
ATOM 878 O O . SER A 1 110 ? 10.351 -11.258 -2.307 1.00 78.19 110 SER A O 1
ATOM 880 N N . GLY A 1 111 ? 8.794 -10.030 -3.375 1.00 76.38 111 GLY A N 1
ATOM 881 C CA . GLY A 1 111 ? 8.761 -10.835 -4.599 1.00 76.38 111 GLY A CA 1
ATOM 882 C C . GLY A 1 111 ? 10.067 -10.756 -5.383 1.00 76.38 111 GLY A C 1
ATOM 883 O O . GLY A 1 111 ? 10.642 -11.790 -5.706 1.00 76.38 111 GLY A O 1
ATOM 884 N N . GLY A 1 112 ? 10.579 -9.539 -5.604 1.00 71.94 112 GLY A N 1
ATOM 885 C CA . GLY A 1 112 ? 11.858 -9.344 -6.279 1.00 71.94 112 GLY A CA 1
ATOM 886 C C . GLY A 1 112 ? 12.991 -10.034 -5.525 1.00 71.94 112 GLY A C 1
ATOM 887 O O . GLY A 1 112 ? 13.734 -10.809 -6.112 1.00 71.94 112 GLY A O 1
ATOM 888 N N . GLN A 1 113 ? 13.101 -9.827 -4.210 1.00 74.56 113 GLN A N 1
ATOM 889 C CA . GLN A 1 113 ? 14.150 -10.466 -3.407 1.00 74.56 113 GLN A CA 1
ATOM 890 C C . GLN A 1 113 ? 14.101 -12.000 -3.459 1.00 74.56 113 GLN A C 1
ATOM 892 O O . GLN A 1 113 ? 15.153 -12.630 -3.542 1.00 74.56 113 GLN A O 1
ATOM 897 N N . ALA A 1 114 ? 12.910 -12.601 -3.445 1.00 68.56 114 ALA A N 1
ATOM 898 C CA . ALA A 1 114 ? 12.748 -14.052 -3.512 1.00 68.56 114 ALA A CA 1
ATOM 899 C C . ALA A 1 114 ? 13.089 -14.636 -4.897 1.00 68.56 114 ALA A C 1
ATOM 901 O O . ALA A 1 114 ? 13.677 -15.712 -4.973 1.00 68.56 114 ALA A O 1
ATOM 902 N N . GLU A 1 115 ? 12.798 -13.918 -5.986 1.00 64.50 115 GLU A N 1
ATOM 903 C CA . GLU A 1 115 ? 13.228 -14.315 -7.334 1.00 64.50 115 GLU A CA 1
ATOM 904 C C . GLU A 1 115 ? 14.763 -14.392 -7.428 1.00 64.50 115 GLU A C 1
ATOM 906 O O . GLU A 1 115 ? 15.310 -15.363 -7.952 1.00 64.50 115 GLU A O 1
ATOM 911 N N . TRP A 1 116 ? 15.472 -13.406 -6.864 1.00 58.31 116 TRP A N 1
ATOM 912 C CA . TRP A 1 116 ? 16.940 -13.346 -6.910 1.00 58.31 116 TRP A CA 1
ATOM 913 C C . TRP A 1 116 ? 17.637 -14.340 -5.975 1.00 58.31 116 TRP A C 1
ATOM 915 O O . TRP A 1 116 ? 18.760 -14.755 -6.260 1.00 58.31 116 TRP A O 1
ATOM 925 N N . LEU A 1 117 ? 17.006 -14.698 -4.854 1.00 58.34 117 LEU A N 1
ATOM 926 C CA . LEU A 1 117 ? 17.577 -15.606 -3.853 1.00 58.34 117 LEU A CA 1
ATOM 927 C C . LEU A 1 117 ? 17.232 -17.084 -4.104 1.00 58.34 117 LEU A C 1
ATOM 929 O O . LEU A 1 117 ? 17.856 -17.955 -3.499 1.00 58.34 117 LEU A O 1
ATOM 933 N N . GLY A 1 118 ? 16.298 -17.374 -5.016 1.00 54.69 118 GLY A N 1
ATOM 934 C CA . GLY A 1 118 ? 15.738 -18.714 -5.194 1.00 54.69 118 GLY A CA 1
ATOM 935 C C . GLY A 1 118 ? 14.692 -19.054 -4.119 1.00 54.69 118 GLY A C 1
ATOM 936 O O . GLY A 1 118 ? 14.478 -18.273 -3.190 1.00 54.69 118 GLY A O 1
ATOM 937 N N . PRO A 1 119 ? 13.985 -20.195 -4.248 1.00 48.00 119 PRO A N 1
ATOM 938 C CA . PRO A 1 119 ? 12.991 -20.605 -3.262 1.00 48.00 119 PRO A CA 1
ATOM 939 C C . PRO A 1 119 ? 13.625 -20.706 -1.870 1.00 48.00 119 PRO A C 1
ATOM 941 O O . PRO A 1 119 ? 14.698 -21.281 -1.700 1.00 48.00 119 PRO A O 1
ATOM 944 N N . VAL A 1 120 ? 12.951 -20.114 -0.885 1.00 50.25 120 VAL A N 1
ATOM 945 C CA . VAL A 1 120 ? 13.309 -20.251 0.526 1.00 50.25 120 VAL A CA 1
ATOM 946 C C . VAL A 1 120 ? 12.666 -21.549 1.012 1.00 50.25 120 VAL A C 1
ATOM 948 O O . VAL A 1 120 ? 11.440 -21.597 1.131 1.00 50.25 120 VAL A O 1
ATOM 951 N N . ASP A 1 121 ? 13.482 -22.588 1.198 1.00 41.06 121 ASP A N 1
ATOM 952 C CA . ASP A 1 121 ? 13.089 -23.854 1.840 1.00 41.06 121 ASP A CA 1
ATOM 953 C C . ASP A 1 121 ? 12.627 -23.643 3.297 1.00 41.06 121 ASP A C 1
ATOM 955 O O . ASP A 1 121 ? 13.239 -22.809 4.013 1.00 41.06 121 ASP A O 1
#

pLDDT: mean 84.08, std 12.1, range [41.06, 95.12]

InterPro domains:
  IPR029063 S-adenosyl-L-methionine-dependent methyltransferase superfamily [G3DSA:3.40.50.150] (1-116)

Organism: NCBI:txid360336

Secondary structure (DSSP, 8-state):
-EEEES-GGGS--PSSPP--S-S-TT--EEEE---SS----HHHHHHHHHHHHHHGGGS-TTHHHHHTTTTT----S---SS-BTTB-----------HHHHHHHHHHSHHHHHHHH----